Protein AF-A0A3C0G9X2-F1 (afdb_monomer)

Radius of gyration: 18.35 Å; Cα contacts (8 Å, |Δi|>4): 348; chains: 1; bounding box: 44×26×51 Å

Structure (mmCIF, N/CA/C/O backbone):
data_AF-A0A3C0G9X2-F1
#
_entry.id   AF-A0A3C0G9X2-F1
#
loop_
_atom_site.group_PDB
_atom_site.id
_atom_site.type_symbol
_atom_site.label_atom_id
_atom_site.label_alt_id
_atom_site.label_comp_id
_atom_site.label_asym_id
_atom_site.label_entity_id
_atom_site.label_seq_id
_atom_site.pdbx_PDB_ins_code
_atom_site.Cartn_x
_atom_site.Cartn_y
_atom_site.Cartn_z
_atom_site.occupancy
_atom_site.B_iso_or_equiv
_atom_site.auth_seq_id
_atom_site.auth_comp_id
_atom_site.auth_asym_id
_atom_site.auth_atom_id
_atom_site.pdbx_PDB_model_num
ATOM 1 N N . GLY A 1 1 ? 21.420 1.863 -6.903 1.00 82.88 1 GLY A N 1
ATOM 2 C CA . GLY A 1 1 ? 20.133 2.443 -6.485 1.00 82.88 1 GLY A CA 1
ATOM 3 C C . GLY A 1 1 ? 20.011 3.837 -7.058 1.00 82.88 1 GLY A C 1
ATOM 4 O O . GLY A 1 1 ? 21.027 4.379 -7.484 1.00 82.88 1 GLY A O 1
ATOM 5 N N . SER A 1 2 ? 18.795 4.365 -7.094 1.00 92.50 2 SER A N 1
ATOM 6 C CA . SER A 1 2 ? 18.443 5.724 -7.523 1.00 92.50 2 SER A CA 1
ATOM 7 C C . SER A 1 2 ? 17.882 6.521 -6.342 1.00 92.50 2 SER A C 1
ATOM 9 O O . SER A 1 2 ? 17.591 5.951 -5.286 1.00 92.50 2 SER A O 1
ATOM 11 N N . TRP A 1 3 ? 17.750 7.834 -6.519 1.00 95.81 3 TRP A N 1
ATOM 12 C CA . TRP A 1 3 ? 17.024 8.700 -5.593 1.00 95.81 3 TRP A CA 1
ATOM 13 C C . TRP A 1 3 ? 15.613 8.912 -6.131 1.00 95.81 3 TRP A C 1
ATOM 15 O O . TRP A 1 3 ? 15.411 9.708 -7.042 1.00 95.81 3 TRP A O 1
ATOM 25 N N . ASP A 1 4 ? 14.647 8.178 -5.597 1.00 96.75 4 ASP A N 1
ATOM 26 C CA . ASP A 1 4 ? 13.257 8.257 -6.044 1.00 96.75 4 ASP A CA 1
ATOM 27 C C . ASP A 1 4 ? 12.461 9.223 -5.151 1.00 96.75 4 ASP A C 1
ATOM 29 O O . ASP A 1 4 ? 12.735 9.366 -3.956 1.00 96.75 4 ASP A O 1
ATOM 33 N N . TYR A 1 5 ? 11.439 9.857 -5.723 1.00 97.69 5 TYR A N 1
ATOM 34 C CA . TYR A 1 5 ? 10.529 10.753 -5.011 1.00 97.69 5 TYR A CA 1
ATOM 35 C C . TYR A 1 5 ? 9.139 10.130 -4.952 1.00 97.69 5 TYR A C 1
ATOM 37 O O . TYR A 1 5 ? 8.666 9.578 -5.941 1.00 97.69 5 TYR A O 1
ATOM 45 N N . ILE A 1 6 ? 8.463 10.232 -3.809 1.00 97.81 6 ILE A N 1
ATOM 46 C CA . ILE A 1 6 ? 7.118 9.678 -3.632 1.00 97.81 6 ILE A CA 1
ATOM 47 C C . ILE A 1 6 ? 6.157 10.812 -3.298 1.00 97.81 6 ILE A C 1
ATOM 49 O O . ILE A 1 6 ? 6.333 11.517 -2.305 1.00 97.81 6 ILE A O 1
ATOM 53 N N . LEU A 1 7 ? 5.116 10.950 -4.113 1.00 98.12 7 LEU A N 1
ATOM 54 C CA . LEU A 1 7 ? 3.943 11.755 -3.806 1.00 98.12 7 LEU A CA 1
ATOM 55 C C . LEU A 1 7 ? 2.891 10.824 -3.208 1.00 98.12 7 LEU A C 1
ATOM 57 O O . LEU A 1 7 ? 2.474 9.875 -3.866 1.00 98.12 7 LEU A O 1
ATOM 61 N N . ALA A 1 8 ? 2.481 11.074 -1.966 1.00 97.56 8 ALA A N 1
ATOM 62 C CA . ALA A 1 8 ? 1.557 10.213 -1.237 1.00 97.56 8 ALA A CA 1
ATOM 63 C C . ALA A 1 8 ? 0.335 10.998 -0.756 1.00 97.56 8 ALA A C 1
ATOM 65 O O . ALA A 1 8 ? 0.464 12.031 -0.098 1.00 97.56 8 ALA A O 1
ATOM 66 N N . ALA A 1 9 ? -0.852 10.474 -1.043 1.00 97.94 9 ALA A N 1
ATOM 67 C CA . ALA A 1 9 ? -2.127 11.003 -0.589 1.00 97.94 9 ALA A CA 1
ATOM 68 C C . ALA A 1 9 ? -2.929 9.896 0.102 1.00 97.94 9 ALA A C 1
ATOM 70 O O . ALA A 1 9 ? -3.126 8.810 -0.441 1.00 97.94 9 ALA A O 1
ATOM 71 N N . ASN A 1 10 ? -3.415 10.189 1.306 1.00 97.19 10 ASN A N 1
ATOM 72 C CA . ASN A 1 10 ? -4.256 9.292 2.088 1.00 97.19 10 ASN A CA 1
ATOM 73 C C . ASN A 1 10 ? -5.512 10.047 2.507 1.00 97.19 10 ASN A C 1
ATOM 75 O O . ASN A 1 10 ? -5.421 11.120 3.101 1.00 97.19 10 ASN A O 1
ATOM 79 N N . TYR A 1 11 ? -6.681 9.487 2.213 1.00 97.62 11 TYR A N 1
ATOM 80 C CA . TYR A 1 11 ? -7.960 10.079 2.587 1.00 97.62 11 TYR A CA 1
ATOM 81 C C . TYR A 1 11 ? -8.859 9.023 3.217 1.00 97.62 11 TYR A C 1
ATOM 83 O O . TYR A 1 11 ? -8.922 7.886 2.754 1.00 97.62 11 TYR A O 1
ATOM 91 N N . GLY A 1 12 ? -9.547 9.385 4.295 1.00 97.38 12 GLY A N 1
ATOM 92 C CA . GLY A 1 12 ? -10.391 8.463 5.037 1.00 97.38 12 GLY A CA 1
ATOM 93 C C . GLY A 1 12 ? -11.659 9.136 5.524 1.00 97.38 12 GLY A C 1
ATOM 94 O O . GLY A 1 12 ? -11.618 10.239 6.064 1.00 97.38 12 GLY A O 1
ATOM 95 N N . ILE A 1 13 ? -12.779 8.438 5.369 1.00 97.75 13 ILE A N 1
ATOM 96 C CA . ILE A 1 13 ? -14.067 8.820 5.941 1.00 97.75 13 ILE A CA 1
ATOM 97 C C . ILE A 1 13 ? -14.502 7.750 6.934 1.00 97.75 13 ILE A C 1
ATOM 99 O O . ILE A 1 13 ? -14.303 6.553 6.719 1.00 97.75 13 ILE A O 1
ATOM 103 N N . ARG A 1 14 ? -15.101 8.179 8.043 1.00 97.81 14 ARG A N 1
ATOM 104 C CA . ARG A 1 14 ? -15.591 7.284 9.089 1.00 97.81 14 ARG A CA 1
ATOM 105 C C . ARG A 1 14 ? -16.977 7.721 9.527 1.00 97.81 14 ARG A C 1
ATOM 107 O O . ARG A 1 14 ? -17.193 8.892 9.829 1.00 97.81 14 ARG A O 1
ATOM 114 N N . HIS A 1 15 ? -17.891 6.766 9.615 1.00 97.44 15 HIS A N 1
ATOM 115 C CA . HIS A 1 15 ? -19.207 6.955 10.201 1.00 97.44 15 HIS A CA 1
ATOM 116 C C . HIS A 1 15 ? -19.453 5.869 11.248 1.00 97.44 15 HIS A C 1
ATOM 118 O O . HIS A 1 15 ? -19.525 4.680 10.929 1.00 97.44 15 HIS A O 1
ATOM 124 N N . ARG A 1 16 ? -19.599 6.280 12.514 1.00 96.12 16 ARG A N 1
ATOM 125 C CA . ARG A 1 16 ? -19.661 5.367 13.667 1.00 96.12 16 ARG A CA 1
ATOM 126 C C . ARG A 1 16 ? -18.453 4.415 13.647 1.00 96.12 16 ARG A C 1
ATOM 128 O O . ARG A 1 16 ? -17.312 4.863 13.615 1.00 96.12 16 ARG A O 1
ATOM 135 N N . ASN A 1 17 ? -18.721 3.115 13.627 1.00 96.94 17 ASN A N 1
ATOM 136 C CA . ASN A 1 17 ? -17.744 2.037 13.654 1.00 96.94 17 ASN A CA 1
ATOM 137 C C . ASN A 1 17 ? -17.286 1.598 12.260 1.00 96.94 17 ASN A C 1
ATOM 139 O O . ASN A 1 17 ? -16.507 0.658 12.169 1.00 96.94 17 ASN A O 1
ATOM 143 N N . TRP A 1 18 ? -17.791 2.214 11.191 1.00 98.38 18 TRP A N 1
ATOM 144 C CA . TRP A 1 18 ? -17.423 1.892 9.816 1.00 98.38 18 TRP A CA 1
ATOM 145 C C . TRP A 1 18 ? -16.539 2.977 9.232 1.00 98.38 18 TRP A C 1
ATOM 147 O O . TRP A 1 18 ? -16.775 4.166 9.461 1.00 98.38 18 TRP A O 1
ATOM 157 N N . GLY A 1 19 ? -15.569 2.576 8.423 1.00 98.25 19 GLY A N 1
ATOM 158 C CA . GLY A 1 19 ? -14.769 3.513 7.660 1.00 98.25 19 GLY A CA 1
ATOM 159 C C . GLY A 1 19 ? -14.420 3.017 6.270 1.00 98.25 19 GLY A C 1
ATOM 160 O O . GLY A 1 19 ? -14.511 1.830 5.944 1.00 98.25 19 GLY A O 1
ATOM 161 N N . LEU A 1 20 ? -14.035 3.981 5.451 1.00 98.31 20 LEU A N 1
ATOM 162 C CA . LEU A 1 20 ? -13.508 3.804 4.112 1.00 98.31 20 LEU A CA 1
ATOM 163 C C . LEU A 1 20 ? -12.223 4.624 4.030 1.00 98.31 20 LEU A C 1
ATOM 165 O O . LEU A 1 20 ? -12.208 5.787 4.435 1.00 98.31 20 LEU A O 1
ATOM 169 N N . SER A 1 21 ? -11.151 4.027 3.530 1.00 97.75 21 SER A N 1
ATOM 170 C CA . SER A 1 21 ? -9.874 4.692 3.304 1.00 97.75 21 SER A CA 1
ATOM 171 C C . SER A 1 21 ? -9.396 4.457 1.882 1.00 97.75 21 SER A C 1
ATOM 173 O O . SER A 1 21 ? -9.506 3.358 1.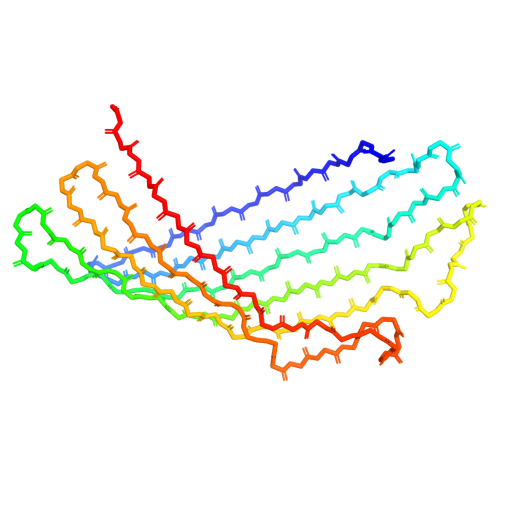341 1.00 97.75 21 SER A O 1
ATOM 175 N N . THR A 1 22 ? -8.851 5.508 1.285 1.00 98.06 22 THR A N 1
ATOM 176 C CA . THR A 1 22 ? -8.173 5.470 -0.003 1.00 98.06 22 THR A CA 1
ATOM 177 C C . THR A 1 22 ? -6.736 5.940 0.172 1.00 98.06 22 THR A C 1
ATOM 179 O O . THR A 1 22 ? -6.467 6.899 0.898 1.00 98.06 22 THR A O 1
ATOM 182 N N . LEU A 1 23 ? -5.821 5.256 -0.501 1.00 97.75 23 LEU A N 1
ATOM 183 C CA . LEU A 1 23 ? -4.404 5.582 -0.572 1.00 97.75 23 LEU A CA 1
ATOM 184 C C . LEU A 1 23 ? -4.029 5.677 -2.045 1.00 97.75 23 LEU A C 1
ATOM 186 O O . LEU A 1 23 ? -4.392 4.802 -2.830 1.00 97.75 23 LEU A O 1
ATOM 190 N N . VAL A 1 24 ? -3.325 6.741 -2.408 1.00 98.31 24 VAL A N 1
ATOM 191 C CA . VAL A 1 24 ? -2.785 6.964 -3.749 1.00 98.31 24 VAL A CA 1
ATOM 192 C C . VAL A 1 24 ? -1.347 7.425 -3.594 1.00 98.31 24 VAL A C 1
ATOM 194 O O . VAL A 1 24 ? -1.093 8.487 -3.031 1.00 98.31 24 VAL A O 1
ATOM 197 N N . ASN A 1 25 ? -0.417 6.637 -4.116 1.00 98.38 25 ASN A N 1
ATOM 198 C CA . ASN A 1 25 ? 0.995 6.972 -4.175 1.00 98.38 25 ASN A CA 1
ATOM 199 C C . ASN A 1 25 ? 1.456 6.989 -5.632 1.00 98.38 25 ASN A C 1
ATOM 201 O O . ASN A 1 25 ? 1.144 6.070 -6.392 1.00 98.38 25 ASN A O 1
ATOM 205 N N . TYR A 1 26 ? 2.244 7.997 -5.989 1.00 98.31 26 TYR A N 1
ATOM 206 C CA . TYR A 1 26 ? 2.979 8.060 -7.244 1.00 98.31 26 TYR A CA 1
ATOM 207 C C . TYR A 1 26 ? 4.472 8.179 -6.949 1.00 98.31 26 TYR A C 1
ATOM 209 O O . TYR A 1 26 ? 4.914 9.133 -6.307 1.00 98.31 26 TYR A O 1
ATOM 217 N N . THR A 1 27 ? 5.239 7.192 -7.398 1.00 98.44 27 THR A N 1
ATOM 218 C CA . THR A 1 27 ? 6.691 7.142 -7.240 1.00 98.44 27 THR A CA 1
ATOM 219 C C . THR A 1 27 ? 7.346 7.577 -8.540 1.00 98.44 27 THR A C 1
ATOM 221 O O . THR A 1 27 ? 7.274 6.864 -9.542 1.00 98.44 27 THR A O 1
ATOM 224 N N . ILE A 1 28 ? 8.012 8.726 -8.494 1.00 98.19 28 ILE A N 1
ATOM 225 C CA . ILE A 1 28 ? 8.855 9.257 -9.560 1.00 98.19 28 ILE A CA 1
ATOM 226 C C . ILE A 1 28 ? 10.237 8.634 -9.399 1.00 98.19 28 ILE A C 1
ATOM 228 O O . ILE A 1 28 ? 10.942 8.906 -8.421 1.00 98.19 28 ILE A O 1
ATOM 232 N N . LYS A 1 29 ? 10.616 7.787 -10.350 1.00 97.12 29 LYS A N 1
ATOM 233 C CA . LYS A 1 29 ? 11.889 7.074 -10.333 1.00 97.12 29 LYS A CA 1
ATOM 234 C C . LYS A 1 29 ? 12.937 7.813 -11.142 1.00 97.12 29 LYS A C 1
ATOM 236 O O . LYS A 1 29 ? 12.642 8.320 -12.221 1.00 97.12 29 LYS A O 1
ATOM 241 N N . THR A 1 30 ? 14.162 7.867 -10.628 1.00 96.62 30 THR A N 1
ATOM 242 C CA . THR A 1 30 ? 15.272 8.559 -11.302 1.00 96.62 30 THR A CA 1
ATOM 243 C C . THR A 1 30 ? 16.321 7.591 -11.836 1.00 96.62 30 THR A C 1
ATOM 245 O O . THR A 1 30 ? 16.393 6.424 -11.446 1.00 96.62 30 THR A O 1
ATOM 248 N N . GLU A 1 31 ? 17.136 8.075 -12.771 1.00 95.88 31 GLU A N 1
ATOM 249 C CA . GLU A 1 31 ? 18.248 7.316 -13.336 1.00 95.88 31 GLU A CA 1
ATOM 250 C C . GLU A 1 31 ? 19.318 7.019 -12.272 1.00 95.88 31 GLU A C 1
ATOM 252 O O . GLU A 1 31 ? 19.694 7.872 -11.464 1.00 95.88 31 GLU A O 1
ATOM 257 N N . ASN A 1 32 ? 19.834 5.791 -12.273 1.00 94.38 32 ASN A N 1
ATOM 258 C CA . ASN A 1 32 ? 20.941 5.384 -11.414 1.00 94.38 32 ASN A CA 1
ATOM 259 C C . ASN A 1 32 ? 22.317 5.553 -12.098 1.00 94.38 32 ASN A C 1
ATOM 261 O O . ASN A 1 32 ? 22.431 5.868 -13.280 1.00 94.38 32 ASN A O 1
ATOM 265 N N . SER A 1 33 ? 23.400 5.264 -11.369 1.00 93.94 33 SER A N 1
ATOM 266 C CA . SER A 1 33 ? 24.778 5.385 -11.877 1.00 93.94 33 SER A CA 1
ATOM 267 C C . SER A 1 33 ? 25.122 4.498 -13.084 1.00 93.94 33 SER A C 1
ATOM 269 O O . SER A 1 33 ? 26.156 4.712 -13.711 1.00 93.94 33 SER A O 1
ATOM 271 N N . LYS A 1 34 ? 24.280 3.516 -13.423 1.00 93.69 34 LYS A N 1
ATOM 272 C CA . LYS A 1 34 ? 24.429 2.625 -14.582 1.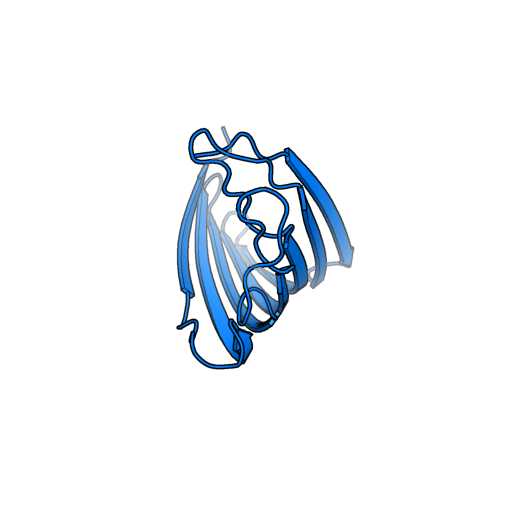00 93.69 34 LYS A CA 1
ATOM 273 C C . LYS A 1 34 ? 23.589 3.055 -15.788 1.00 93.69 34 LYS A C 1
ATOM 275 O O . LYS A 1 34 ? 23.419 2.250 -16.691 1.00 93.69 34 LYS A O 1
ATOM 280 N N . LYS A 1 35 ? 23.052 4.282 -15.805 1.00 94.75 35 LYS A N 1
ATOM 281 C CA . LYS A 1 35 ? 22.170 4.759 -16.888 1.00 94.75 35 LYS A CA 1
ATOM 282 C C . LYS A 1 35 ? 20.888 3.944 -17.036 1.00 94.75 35 LYS A C 1
ATOM 284 O O . LYS A 1 35 ? 20.339 3.831 -18.125 1.00 94.75 35 LYS A O 1
ATOM 289 N N . TYR A 1 36 ? 20.414 3.398 -15.918 1.00 95.00 36 TYR A N 1
ATOM 290 C CA . TYR A 1 36 ? 19.170 2.651 -15.845 1.00 95.00 36 TYR A CA 1
ATOM 291 C C . TYR A 1 36 ? 18.180 3.368 -14.931 1.00 95.00 36 TYR A C 1
ATOM 293 O O . TYR A 1 36 ? 18.506 3.699 -13.785 1.00 95.00 36 TYR A O 1
ATOM 301 N N . GLN A 1 37 ? 16.966 3.570 -15.421 1.00 96.00 37 GLN A N 1
ATOM 302 C CA . GLN A 1 37 ? 15.847 4.156 -14.699 1.00 96.00 37 GLN A CA 1
ATOM 303 C C . GLN A 1 37 ? 14.700 3.150 -14.711 1.00 96.00 37 GLN A C 1
ATOM 305 O O . GLN A 1 37 ? 14.229 2.734 -15.764 1.00 96.00 37 GLN A O 1
ATOM 310 N N . PHE A 1 38 ? 14.242 2.751 -13.529 1.00 95.81 38 PHE A N 1
ATOM 311 C CA . PHE A 1 38 ? 13.010 1.975 -13.442 1.00 95.81 38 PHE A CA 1
ATOM 312 C C . PHE A 1 38 ? 11.815 2.865 -13.803 1.00 95.81 38 PHE A C 1
ATOM 314 O O . PHE A 1 38 ? 11.844 4.056 -13.497 1.00 95.81 38 PHE A O 1
ATOM 321 N N . GLY A 1 39 ? 10.770 2.303 -14.404 1.00 96.31 39 GLY A N 1
ATOM 322 C CA . GLY A 1 39 ? 9.563 3.054 -14.739 1.00 96.31 39 GLY A CA 1
ATOM 323 C C . GLY A 1 39 ? 8.872 3.634 -13.505 1.00 96.31 39 GLY A C 1
ATOM 324 O O . GLY A 1 39 ? 8.931 3.061 -12.408 1.00 96.31 39 GLY A O 1
ATOM 325 N N . ASN A 1 40 ? 8.213 4.783 -13.668 1.00 97.75 40 ASN A N 1
ATOM 326 C CA . ASN A 1 40 ? 7.426 5.361 -12.585 1.00 97.75 40 ASN A CA 1
ATOM 327 C C . ASN A 1 40 ? 6.297 4.413 -12.182 1.00 97.75 40 ASN A C 1
ATOM 329 O O . ASN A 1 40 ? 5.865 3.549 -12.950 1.00 97.75 40 ASN A O 1
ATOM 333 N N . GLN A 1 41 ? 5.827 4.569 -10.948 1.00 98.25 41 GLN A N 1
ATOM 334 C CA . GLN A 1 41 ? 4.899 3.613 -10.365 1.00 98.25 41 GLN A CA 1
ATOM 335 C C . GLN A 1 41 ? 3.733 4.299 -9.666 1.00 98.25 41 GLN A C 1
ATOM 337 O O . GLN A 1 41 ? 3.932 5.119 -8.771 1.00 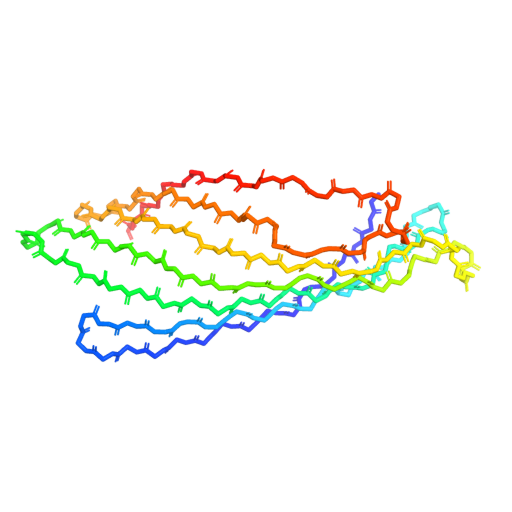98.25 41 GLN A O 1
ATOM 342 N N . TRP A 1 42 ? 2.519 3.867 -9.991 1.00 98.44 42 TRP A N 1
ATOM 343 C CA . TRP A 1 42 ? 1.322 4.152 -9.207 1.00 98.44 42 TRP A CA 1
ATOM 344 C C . TRP A 1 42 ? 1.035 3.004 -8.239 1.00 98.44 42 TRP A C 1
ATOM 346 O O . TRP A 1 42 ? 1.116 1.834 -8.609 1.00 98.44 42 TRP A O 1
ATOM 356 N N . ASN A 1 43 ? 0.649 3.333 -7.007 1.00 98.19 43 ASN A N 1
ATOM 357 C CA . ASN A 1 43 ? 0.076 2.399 -6.041 1.00 98.19 43 ASN A CA 1
ATOM 358 C C . ASN A 1 43 ? -1.215 3.005 -5.489 1.00 98.19 43 ASN A C 1
ATOM 360 O O . ASN A 1 43 ? -1.198 4.065 -4.867 1.00 98.19 43 ASN A O 1
ATOM 364 N N . VAL A 1 44 ? -2.336 2.339 -5.745 1.00 98.31 44 VAL A N 1
ATOM 365 C CA . VAL A 1 44 ? -3.664 2.792 -5.329 1.00 98.31 44 VAL A CA 1
ATOM 366 C C . VAL A 1 44 ? -4.314 1.703 -4.495 1.00 98.31 44 VAL A C 1
ATOM 368 O O . VAL A 1 44 ? -4.232 0.523 -4.834 1.00 98.31 44 VAL A O 1
ATOM 371 N N . ALA A 1 45 ? -4.981 2.072 -3.408 1.00 98.31 45 ALA A N 1
ATOM 372 C CA . ALA A 1 45 ? -5.744 1.136 -2.598 1.00 98.31 45 ALA A CA 1
ATOM 373 C C . ALA A 1 45 ? -7.027 1.774 -2.080 1.00 98.31 45 ALA A C 1
ATOM 375 O O . ALA A 1 45 ?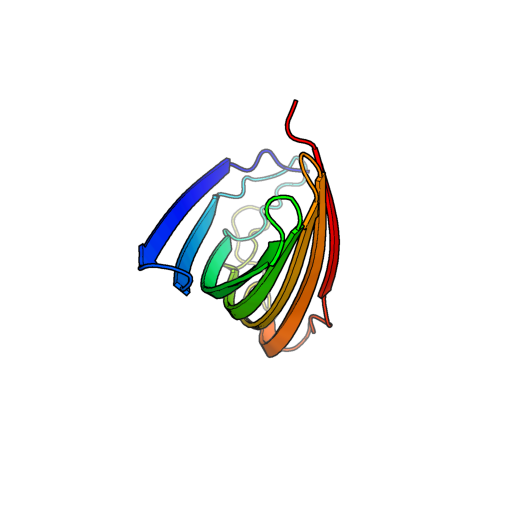 -7.022 2.924 -1.652 1.00 98.31 45 ALA A O 1
ATOM 376 N N . LEU A 1 46 ? -8.097 0.986 -2.052 1.00 98.56 46 LEU A N 1
ATOM 377 C CA . LEU A 1 46 ? -9.363 1.316 -1.416 1.00 98.56 46 LEU A CA 1
ATOM 378 C C . LEU A 1 46 ? -9.678 0.219 -0.404 1.00 98.56 46 LEU A C 1
ATOM 380 O O . LEU A 1 46 ? -9.784 -0.949 -0.775 1.00 98.56 46 LEU A O 1
ATOM 384 N N . ASN A 1 47 ? -9.830 0.580 0.865 1.00 98.38 47 ASN A N 1
ATOM 385 C CA . ASN A 1 47 ? -10.149 -0.363 1.931 1.00 98.38 47 ASN A CA 1
ATOM 386 C C . ASN A 1 47 ? -11.377 0.117 2.693 1.00 98.38 47 ASN A C 1
ATOM 388 O O . ASN A 1 47 ? -11.508 1.299 3.005 1.00 98.38 47 ASN A O 1
ATOM 392 N N . THR A 1 48 ? -12.254 -0.809 3.050 1.00 98.56 48 THR A N 1
ATOM 393 C CA . THR A 1 48 ? -13.280 -0.582 4.059 1.00 98.56 48 THR A CA 1
ATOM 394 C C . THR A 1 48 ? -12.958 -1.396 5.298 1.00 98.56 48 THR A C 1
ATOM 396 O O . THR A 1 48 ? -12.363 -2.474 5.229 1.00 98.56 48 THR A O 1
ATOM 399 N N . TYR A 1 49 ? -13.330 -0.860 6.449 1.00 98.56 49 TYR A N 1
ATOM 400 C CA . TYR A 1 49 ? -13.084 -1.490 7.729 1.00 98.56 49 TYR A CA 1
ATOM 401 C C . TYR A 1 49 ? -14.250 -1.261 8.676 1.00 98.56 49 TYR A C 1
ATOM 403 O O . TYR A 1 49 ? -15.023 -0.305 8.539 1.00 98.56 49 TYR A O 1
ATOM 411 N N . LYS A 1 50 ? -14.346 -2.139 9.672 1.00 98.38 50 LYS A N 1
ATOM 412 C CA . LYS A 1 50 ? -15.277 -1.981 10.782 1.00 98.38 50 LYS A CA 1
ATOM 413 C C . LYS A 1 50 ? -14.571 -2.252 12.096 1.00 98.38 50 LYS A C 1
ATOM 415 O O . LYS A 1 50 ? -13.960 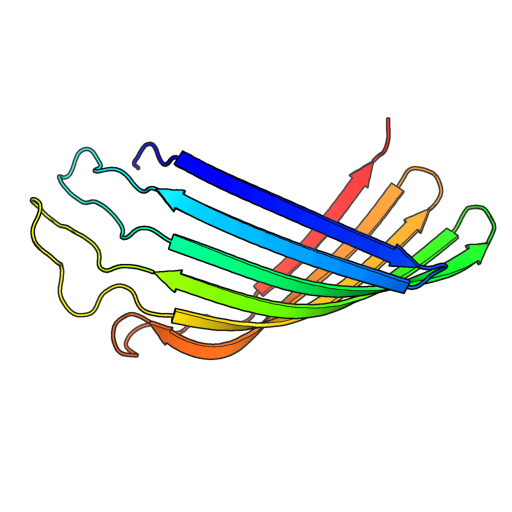-3.300 12.245 1.00 98.38 50 LYS A O 1
ATOM 420 N N . THR A 1 51 ? -14.706 -1.348 13.055 1.00 98.38 51 THR A N 1
ATOM 421 C CA . THR A 1 51 ? -14.113 -1.493 14.387 1.00 98.38 51 THR A CA 1
ATOM 422 C C . THR A 1 51 ? -15.131 -2.051 15.376 1.00 98.38 51 THR A C 1
ATOM 424 O O . THR A 1 51 ? -16.187 -1.461 15.627 1.00 98.38 51 THR A O 1
ATOM 427 N N . TYR A 1 52 ? -14.794 -3.189 15.972 1.00 98.19 52 TYR A N 1
ATOM 428 C CA . TYR A 1 52 ? -15.528 -3.814 17.064 1.00 98.19 52 TYR A CA 1
ATOM 429 C C . TYR A 1 52 ? -14.858 -3.462 18.390 1.00 98.19 52 TYR A C 1
ATOM 431 O O . TYR A 1 52 ? -13.728 -3.872 18.640 1.00 98.19 52 TYR A O 1
ATOM 439 N N . TYR A 1 53 ? -15.551 -2.711 19.243 1.00 97.50 53 TYR A N 1
ATOM 440 C CA . TYR A 1 53 ? -15.088 -2.408 20.597 1.00 97.50 53 TYR A CA 1
ATOM 441 C C . TYR A 1 53 ? -15.528 -3.535 21.532 1.00 97.50 53 TYR A C 1
ATOM 443 O O . TYR A 1 53 ? -16.714 -3.671 21.822 1.00 97.50 53 TYR A O 1
ATOM 451 N N . VAL A 1 54 ? -14.576 -4.369 21.948 1.00 96.50 54 VAL A N 1
ATOM 452 C CA . VAL A 1 54 ? -14.822 -5.525 22.829 1.00 96.50 54 VAL A CA 1
ATOM 453 C C . VAL A 1 54 ? -14.835 -5.081 24.292 1.00 96.50 54 VAL A C 1
ATOM 455 O O . VAL A 1 54 ? -15.613 -5.586 25.095 1.00 96.50 54 VAL A O 1
ATOM 458 N N . SER A 1 55 ? -13.993 -4.106 24.637 1.00 96.81 55 SER A N 1
ATOM 459 C CA . SER A 1 55 ? -13.945 -3.458 25.948 1.00 96.81 55 SER A CA 1
ATOM 460 C C . SER A 1 55 ? -13.469 -2.003 25.789 1.00 96.81 55 SER A C 1
ATOM 462 O O . SER A 1 55 ? -13.080 -1.611 24.686 1.00 96.81 55 SER A O 1
ATOM 464 N N . PRO A 1 56 ? -13.439 -1.189 26.862 1.00 95.25 56 PRO A N 1
ATOM 465 C CA . PRO A 1 56 ? -12.881 0.165 26.798 1.00 95.25 56 PRO A CA 1
ATOM 466 C C . PRO A 1 56 ? -11.412 0.217 26.352 1.00 95.25 56 PRO A C 1
ATOM 468 O O . PRO A 1 56 ? -10.966 1.235 25.832 1.00 95.25 56 PRO A O 1
ATOM 471 N N . SER A 1 57 ? -10.662 -0.868 26.557 1.00 96.19 57 SER A N 1
ATOM 472 C CA . SER A 1 57 ? -9.237 -0.967 26.235 1.00 96.19 57 SER A CA 1
ATOM 473 C C . SER A 1 57 ? -8.935 -1.849 25.028 1.00 96.19 57 SER A C 1
ATOM 475 O O . SER A 1 57 ? -7.797 -1.832 24.566 1.00 96.19 57 SER A O 1
ATOM 477 N N . VAL A 1 58 ? -9.908 -2.618 24.524 1.00 98.06 58 VAL A N 1
ATOM 478 C CA . VAL A 1 58 ? -9.713 -3.614 23.461 1.00 98.06 58 VAL A CA 1
ATOM 479 C C . VAL A 1 58 ? -10.648 -3.343 22.291 1.00 98.06 58 VAL A C 1
ATOM 481 O O . VAL A 1 58 ? -11.872 -3.314 22.446 1.00 98.06 58 VAL A O 1
ATOM 484 N N . SER A 1 59 ? -10.083 -3.246 21.088 1.00 98.25 59 SER A N 1
ATOM 485 C CA . SER A 1 59 ? -10.872 -3.250 19.855 1.00 98.25 59 SER A CA 1
ATOM 486 C C . SER A 1 59 ? -10.234 -4.079 18.748 1.00 98.25 59 SER A C 1
ATOM 488 O O . SER A 1 59 ? -9.017 -4.235 18.692 1.00 98.25 59 SER A O 1
ATOM 490 N N . LEU A 1 60 ? -11.073 -4.623 17.871 1.00 98.38 60 LEU A N 1
ATOM 491 C CA . LEU A 1 60 ? -10.677 -5.419 16.716 1.00 98.38 60 LEU A CA 1
ATOM 492 C C . LEU A 1 60 ? -11.205 -4.755 15.444 1.00 98.38 60 LEU A C 1
ATOM 494 O O . LEU A 1 60 ? -12.408 -4.516 15.325 1.00 98.38 60 LEU A O 1
ATOM 498 N N . THR A 1 61 ? -10.326 -4.498 14.483 1.00 98.50 61 THR A N 1
ATOM 499 C CA . THR A 1 61 ? -10.661 -3.830 13.223 1.00 98.50 61 THR A CA 1
ATOM 500 C C . THR A 1 61 ? -10.290 -4.724 12.038 1.00 98.50 61 THR A C 1
ATOM 502 O O . THR A 1 61 ? -9.177 -4.620 11.515 1.00 98.50 61 THR A O 1
ATOM 505 N N . PRO A 1 62 ? -11.184 -5.631 11.598 1.00 98.38 62 PRO A N 1
ATOM 506 C CA . PRO A 1 62 ? -11.064 -6.265 10.292 1.00 98.38 62 PRO A CA 1
ATOM 507 C C . PRO A 1 62 ? -11.215 -5.242 9.162 1.00 98.38 62 PRO A C 1
ATOM 509 O O . PRO A 1 62 ? -12.005 -4.295 9.247 1.00 98.38 62 PRO A O 1
ATOM 512 N N . GLN A 1 63 ? -10.472 -5.470 8.085 1.00 98.38 63 GLN A N 1
ATOM 513 C CA . GLN A 1 63 ? -10.452 -4.649 6.883 1.00 98.38 63 GLN A CA 1
ATOM 514 C C . GLN A 1 63 ? -10.441 -5.543 5.644 1.00 98.38 63 GLN A C 1
ATOM 516 O O . GLN A 1 63 ? -9.789 -6.590 5.611 1.00 98.38 63 GLN A O 1
ATOM 521 N N . ILE A 1 64 ? -11.139 -5.096 4.610 1.00 98.56 64 ILE A N 1
ATOM 522 C CA . ILE A 1 64 ? -11.128 -5.701 3.282 1.00 98.56 64 ILE A CA 1
ATOM 523 C C . ILE A 1 64 ? -11.024 -4.592 2.247 1.00 98.56 64 ILE A C 1
ATOM 525 O O . ILE A 1 64 ? -11.535 -3.488 2.442 1.00 98.56 64 ILE A O 1
ATOM 529 N N . GLY A 1 65 ? -10.355 -4.866 1.140 1.00 98.31 65 GLY A N 1
ATOM 530 C CA . GLY A 1 65 ? -10.169 -3.864 0.111 1.00 98.31 65 GLY A CA 1
ATOM 531 C C . GLY A 1 65 ? -9.661 -4.425 -1.196 1.00 98.31 65 GLY A C 1
ATOM 532 O O . GLY A 1 65 ? -9.492 -5.632 -1.374 1.00 98.31 65 GLY A O 1
ATOM 533 N N . VAL A 1 66 ? -9.383 -3.498 -2.095 1.00 98.56 66 VAL A N 1
ATOM 534 C CA . VAL A 1 66 ? -8.747 -3.747 -3.382 1.00 98.56 66 VAL A CA 1
ATOM 535 C C . VAL A 1 66 ? -7.592 -2.777 -3.567 1.00 98.56 66 VAL A C 1
ATOM 537 O O . VAL A 1 66 ? -7.554 -1.706 -2.959 1.00 98.56 66 VAL A O 1
ATOM 540 N N . GLY A 1 67 ? -6.622 -3.150 -4.388 1.00 98.19 67 GLY A N 1
ATOM 541 C CA . GLY A 1 67 ? -5.540 -2.254 -4.770 1.00 98.19 67 GLY A CA 1
ATOM 542 C C . GLY A 1 67 ? -5.024 -2.533 -6.168 1.00 98.19 67 GLY A C 1
ATOM 543 O O . GLY A 1 67 ? -5.304 -3.586 -6.736 1.00 98.19 67 GLY A O 1
ATOM 544 N N . GLY A 1 68 ? -4.276 -1.582 -6.706 1.00 98.12 68 GLY A N 1
ATOM 545 C CA . GLY A 1 68 ? -3.629 -1.673 -8.004 1.00 98.12 68 GLY A CA 1
ATOM 546 C C . GLY A 1 68 ? -2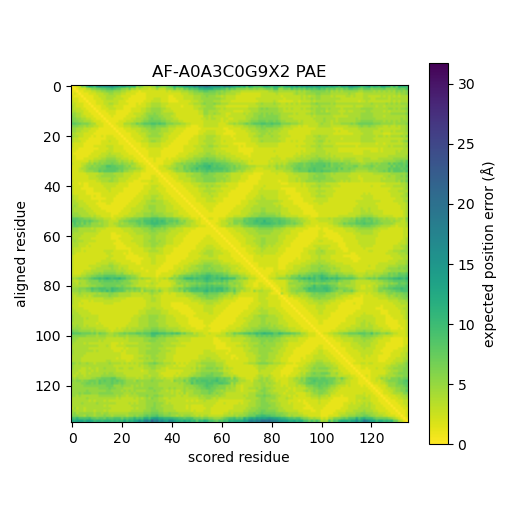.218 -1.107 -7.941 1.00 98.12 68 GLY A C 1
ATOM 547 O O . GLY A 1 68 ? -1.984 -0.086 -7.291 1.00 98.12 68 GLY A O 1
ATOM 548 N N . GLU A 1 69 ? -1.292 -1.771 -8.619 1.00 98.38 69 GLU A N 1
ATOM 549 C CA . GLU A 1 69 ? 0.034 -1.247 -8.925 1.00 98.38 69 GLU A CA 1
ATOM 550 C C . GLU A 1 69 ? 0.183 -1.165 -10.440 1.00 98.38 69 GLU A C 1
ATOM 552 O O . GLU A 1 69 ? -0.147 -2.121 -11.143 1.00 98.38 69 GLU A O 1
ATOM 557 N N . PHE A 1 70 ? 0.669 -0.028 -10.927 1.00 98.19 70 PHE A N 1
ATOM 558 C CA . PHE A 1 70 ? 0.908 0.220 -12.346 1.00 98.19 70 PHE A CA 1
ATOM 559 C C . PHE A 1 70 ? 2.334 0.718 -12.505 1.00 98.19 70 PHE A C 1
ATOM 561 O O . PHE A 1 70 ? 2.742 1.627 -11.784 1.00 98.19 70 PHE A O 1
ATOM 568 N N . PHE A 1 71 ? 3.068 0.111 -13.424 1.00 97.75 71 PHE A N 1
ATOM 569 C CA . PHE A 1 71 ? 4.479 0.338 -13.670 1.00 97.75 71 PHE A CA 1
ATOM 570 C C . PHE A 1 71 ? 4.645 0.784 -15.117 1.00 97.75 71 PHE A C 1
ATOM 572 O O . PHE A 1 71 ? 4.204 0.093 -16.038 1.00 97.75 71 PHE A O 1
ATOM 579 N N . GLU A 1 72 ? 5.286 1.927 -15.311 1.00 97.38 72 GLU A N 1
ATOM 580 C CA . GLU A 1 72 ? 5.765 2.328 -16.630 1.00 97.38 72 GLU A CA 1
ATOM 581 C C . GLU A 1 72 ? 6.941 1.437 -17.061 1.00 97.38 72 GLU A C 1
ATOM 583 O O . GLU A 1 72 ? 7.529 0.708 -16.253 1.00 97.38 72 GLU A O 1
ATOM 588 N N . GLU A 1 73 ? 7.277 1.486 -18.345 1.00 96.88 73 GLU A N 1
ATOM 589 C CA . GLU A 1 73 ? 8.455 0.804 -18.874 1.00 96.88 73 GLU A CA 1
ATOM 590 C C . GLU A 1 73 ? 9.738 1.378 -18.262 1.00 96.88 73 GLU A C 1
ATOM 592 O O . GLU A 1 73 ? 9.842 2.563 -17.931 1.00 96.88 73 GLU A O 1
ATOM 597 N N . ASN A 1 74 ? 10.738 0.517 -18.112 1.00 96.38 74 ASN A N 1
ATOM 598 C CA . ASN A 1 74 ? 12.062 0.931 -17.681 1.00 96.38 74 ASN A CA 1
ATOM 599 C C . ASN A 1 74 ? 12.802 1.603 -18.842 1.00 96.38 74 ASN A C 1
ATOM 601 O O . ASN A 1 74 ? 12.578 1.278 -20.008 1.00 96.38 74 ASN A O 1
ATOM 605 N N . LEU A 1 75 ? 13.740 2.488 -18.515 1.00 96.00 75 LEU A N 1
ATOM 606 C CA . LEU A 1 75 ? 14.620 3.136 -19.478 1.00 96.00 75 LEU A CA 1
ATOM 607 C C . LEU A 1 75 ? 16.074 2.730 -19.227 1.00 96.00 75 LEU A C 1
ATOM 609 O O . LEU A 1 75 ? 16.558 2.784 -18.095 1.00 96.00 75 LEU A O 1
ATOM 613 N N . GLU A 1 76 ? 16.795 2.392 -20.289 1.00 94.62 76 GLU A N 1
ATOM 614 C CA . GLU A 1 76 ? 18.243 2.191 -20.277 1.00 94.62 76 GLU A CA 1
ATOM 615 C C . GLU A 1 76 ? 18.876 3.094 -21.335 1.00 94.62 76 GLU A C 1
ATOM 617 O O . GLU A 1 76 ? 18.462 3.095 -22.491 1.00 94.62 76 GLU A O 1
ATOM 622 N N . PHE A 1 77 ? 19.833 3.935 -20.938 1.00 93.81 77 PHE A N 1
ATOM 623 C CA . PHE A 1 77 ? 20.379 4.997 -21.795 1.00 93.81 77 PHE A CA 1
ATOM 624 C C . PHE A 1 77 ? 19.287 5.879 -22.432 1.00 93.81 77 PHE A C 1
ATOM 626 O O . PHE A 1 77 ? 19.402 6.290 -23.584 1.00 93.81 77 PHE A O 1
ATOM 633 N N . SER A 1 78 ? 18.226 6.182 -21.671 1.00 89.94 78 SER A N 1
ATOM 634 C CA . SER A 1 78 ? 17.033 6.919 -22.137 1.00 89.94 78 SER A CA 1
ATOM 635 C C . SER A 1 78 ? 16.218 6.224 -23.243 1.00 89.94 78 SER A C 1
ATOM 637 O O . SER A 1 78 ? 15.373 6.860 -23.868 1.00 89.94 78 SER A O 1
ATOM 639 N N . LEU A 1 79 ? 16.438 4.928 -23.476 1.00 93.50 79 LEU A N 1
ATOM 640 C CA . LEU A 1 79 ? 15.658 4.106 -24.399 1.00 93.50 79 LEU A CA 1
ATOM 641 C C . LEU A 1 79 ? 14.755 3.159 -23.615 1.00 93.50 7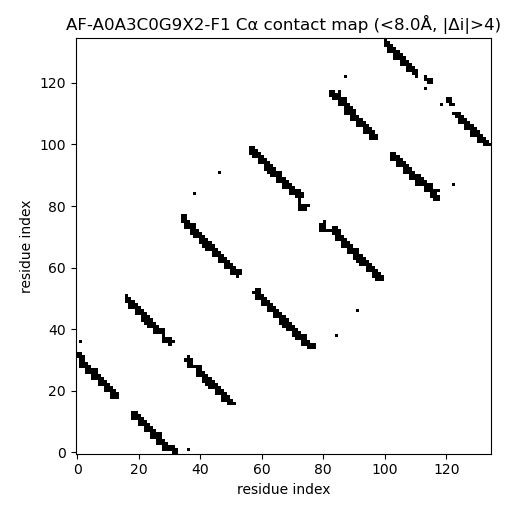9 LEU A C 1
ATOM 643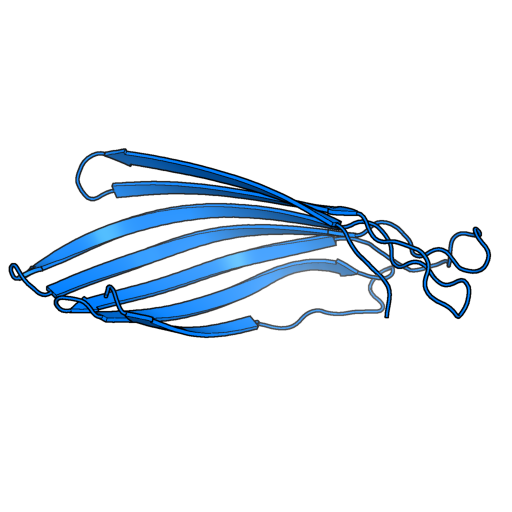 O O . LEU A 1 79 ? 15.191 2.571 -22.627 1.00 93.50 79 LEU A O 1
ATOM 647 N N . ALA A 1 80 ? 13.512 3.000 -24.067 1.00 94.00 80 ALA A N 1
ATOM 648 C CA . ALA A 1 80 ? 12.582 2.049 -23.471 1.00 94.00 80 ALA A CA 1
ATOM 649 C C . ALA A 1 80 ? 13.130 0.622 -23.567 1.00 94.00 80 ALA A C 1
ATOM 651 O O . ALA A 1 80 ? 13.571 0.184 -24.633 1.00 94.00 80 ALA A O 1
ATOM 652 N N . VAL A 1 81 ? 13.107 -0.091 -22.444 1.00 93.50 81 VAL A N 1
ATOM 653 C CA . VAL A 1 81 ? 13.468 -1.504 -22.374 1.00 93.50 81 VAL A CA 1
ATOM 654 C C . VAL A 1 81 ? 12.207 -2.317 -22.673 1.00 93.50 81 VAL A C 1
ATOM 656 O O . VAL A 1 81 ? 11.264 -2.254 -21.876 1.00 93.50 81 VAL A O 1
ATOM 659 N N . PRO A 1 82 ? 12.175 -3.085 -23.778 1.00 90.69 82 PRO A N 1
ATOM 660 C CA . PRO A 1 82 ? 11.013 -3.888 -24.136 1.00 90.69 82 PRO A CA 1
ATOM 661 C C . PRO A 1 82 ? 10.625 -4.867 -23.031 1.00 90.69 82 PRO A C 1
ATOM 663 O O . PRO A 1 82 ? 11.472 -5.320 -22.255 1.00 90.69 82 PRO A O 1
ATOM 666 N N . ASP A 1 83 ? 9.346 -5.225 -22.996 1.00 91.19 83 ASP A N 1
ATOM 667 C CA . ASP A 1 83 ? 8.790 -6.224 -22.086 1.00 91.19 83 ASP A CA 1
ATOM 668 C C . ASP A 1 83 ? 8.991 -5.883 -20.600 1.00 91.19 83 ASP A C 1
ATOM 670 O O . ASP A 1 83 ? 9.180 -6.767 -19.759 1.00 91.19 83 ASP A O 1
ATOM 674 N N . THR A 1 84 ? 8.972 -4.594 -20.256 1.00 93.81 84 THR A N 1
ATOM 675 C CA . THR A 1 84 ? 9.028 -4.116 -18.869 1.00 93.81 84 THR A CA 1
ATOM 676 C C . THR A 1 84 ? 7.758 -3.366 -18.479 1.00 93.81 84 THR A C 1
ATOM 678 O O . THR A 1 84 ? 6.947 -3.004 -19.323 1.00 93.81 84 THR A O 1
ATOM 681 N N . GLY A 1 85 ? 7.555 -3.164 -17.177 1.00 95.44 85 GLY A N 1
ATOM 682 C CA . GLY A 1 85 ? 6.387 -2.455 -16.658 1.00 95.44 85 GLY A CA 1
ATOM 683 C C . GLY A 1 85 ? 5.158 -3.357 -16.529 1.00 95.44 85 GLY A C 1
ATOM 684 O O . GLY A 1 85 ? 5.267 -4.561 -16.278 1.00 95.44 85 GLY A O 1
ATOM 685 N N . GLY A 1 86 ? 3.974 -2.763 -16.665 1.00 97.19 86 GLY A N 1
ATOM 686 C CA . GLY A 1 86 ? 2.694 -3.465 -16.603 1.00 97.19 86 GLY A CA 1
ATOM 687 C C . GLY A 1 86 ? 1.907 -3.175 -15.329 1.00 97.19 86 GLY A C 1
ATOM 688 O O . GLY A 1 86 ? 2.053 -2.122 -14.712 1.00 97.19 86 GLY A O 1
ATOM 689 N N . ASN A 1 87 ? 1.018 -4.082 -14.935 1.00 98.00 87 ASN A N 1
ATOM 690 C CA . ASN A 1 87 ? 0.083 -3.833 -13.843 1.00 98.00 87 ASN A CA 1
ATOM 691 C C . ASN A 1 87 ? -0.270 -5.085 -13.037 1.00 98.00 87 ASN A C 1
ATOM 693 O O . ASN A 1 87 ? -0.216 -6.214 -13.524 1.00 98.00 87 ASN A O 1
ATOM 697 N N . VAL A 1 88 ? -0.712 -4.870 -11.802 1.00 98.38 88 VAL A N 1
ATOM 698 C CA . VAL A 1 88 ? -1.275 -5.917 -10.947 1.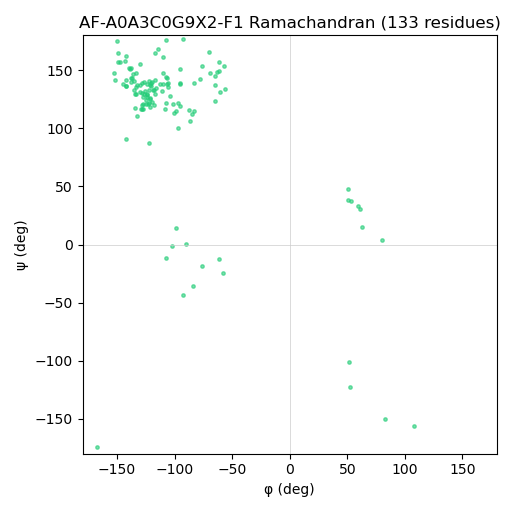00 98.38 88 VAL A CA 1
ATOM 699 C C . VAL A 1 88 ? -2.392 -5.361 -10.076 1.00 98.38 88 VAL A C 1
ATOM 701 O O . VAL A 1 88 ? -2.288 -4.272 -9.517 1.00 98.38 88 VAL A O 1
ATOM 704 N N . TYR A 1 89 ? -3.461 -6.137 -9.947 1.00 98.38 89 TYR A N 1
ATOM 705 C CA . TYR A 1 89 ? -4.596 -5.874 -9.078 1.00 98.38 89 TYR A CA 1
ATOM 706 C C . TYR A 1 89 ? -4.608 -6.861 -7.920 1.00 98.38 89 TYR A C 1
ATOM 708 O O . TYR A 1 89 ? -4.406 -8.062 -8.105 1.00 98.38 89 TYR A O 1
ATOM 716 N N . PHE A 1 90 ? -4.909 -6.361 -6.728 1.00 98.50 90 PHE A N 1
ATOM 717 C CA . PHE A 1 90 ? -4.905 -7.131 -5.495 1.00 98.50 90 PHE A CA 1
ATOM 718 C C . PHE A 1 90 ? -6.258 -7.099 -4.799 1.00 98.50 90 PHE A C 1
ATOM 720 O O . PHE A 1 90 ? -6.878 -6.043 -4.677 1.00 98.50 90 PHE A O 1
ATOM 727 N N . GLY A 1 91 ? -6.646 -8.239 -4.240 1.00 98.44 91 GLY A N 1
ATOM 728 C CA . GLY A 1 91 ? -7.561 -8.314 -3.111 1.00 98.44 91 GLY A CA 1
ATOM 729 C C . GLY A 1 91 ? -6.770 -8.102 -1.828 1.00 98.44 91 GLY A C 1
ATOM 730 O O . GLY A 1 91 ? -5.648 -8.593 -1.691 1.00 98.44 91 GLY A O 1
ATOM 731 N N . ARG A 1 92 ? -7.323 -7.341 -0.890 1.00 98.44 92 ARG A N 1
ATOM 732 C CA . ARG A 1 92 ? -6.645 -6.960 0.351 1.00 98.44 92 ARG A CA 1
ATOM 733 C C . ARG A 1 92 ? -7.471 -7.418 1.536 1.00 98.44 92 ARG A C 1
ATOM 735 O O . ARG A 1 92 ? -8.673 -7.171 1.579 1.00 98.44 92 ARG A O 1
ATOM 742 N N . LEU A 1 93 ? -6.817 -8.050 2.500 1.00 98.38 93 LEU A N 1
ATOM 743 C CA . LEU A 1 93 ? -7.419 -8.483 3.757 1.00 98.38 93 LEU A CA 1
ATOM 744 C C . LEU A 1 93 ? -6.502 -8.071 4.897 1.00 98.38 93 LEU A C 1
ATOM 746 O O . LEU A 1 93 ? -5.290 -8.249 4.807 1.00 98.38 93 LEU A O 1
ATOM 750 N N . ALA A 1 94 ? -7.057 -7.528 5.971 1.00 98.25 94 ALA A N 1
ATOM 751 C CA . ALA A 1 94 ? -6.286 -7.215 7.163 1.00 98.25 94 ALA A CA 1
ATOM 752 C C . ALA A 1 94 ? -7.140 -7.340 8.419 1.00 98.25 94 ALA A C 1
ATOM 754 O O . ALA A 1 94 ? -8.364 -7.231 8.377 1.00 98.25 94 ALA A O 1
ATOM 755 N N . VAL A 1 95 ? -6.485 -7.540 9.552 1.00 98.50 95 VAL A N 1
ATOM 756 C CA . VAL A 1 95 ? -7.109 -7.419 10.865 1.00 98.50 95 VAL A CA 1
ATOM 757 C C . VAL A 1 95 ? -6.113 -6.790 11.823 1.00 98.50 95 VAL A C 1
ATOM 759 O O . VAL A 1 95 ? -4.934 -7.140 11.821 1.00 98.50 95 VAL A O 1
ATOM 762 N N . GLU A 1 96 ? -6.596 -5.848 12.624 1.00 98.56 96 GLU A N 1
ATOM 763 C CA . GLU A 1 96 ? -5.809 -5.161 13.643 1.00 98.56 96 GLU A CA 1
ATOM 764 C C . GLU A 1 96 ? -6.479 -5.306 15.011 1.00 98.56 96 GLU A C 1
ATOM 766 O O . GLU A 1 96 ? -7.668 -5.022 15.164 1.00 98.56 96 GLU A O 1
ATOM 771 N N . LEU A 1 97 ? -5.712 -5.749 16.003 1.00 98.38 97 LEU A N 1
ATOM 772 C CA . LEU A 1 97 ? -6.087 -5.776 17.409 1.00 98.38 97 LEU A CA 1
ATOM 773 C C . LEU A 1 97 ? -5.430 -4.590 18.114 1.00 98.38 97 LEU A C 1
ATOM 775 O O . LEU A 1 97 ? -4.207 -4.490 18.169 1.00 98.38 97 LEU A O 1
ATOM 779 N N . ASN A 1 98 ? -6.249 -3.730 18.704 1.00 98.06 98 ASN A N 1
ATOM 780 C CA . ASN A 1 98 ? -5.807 -2.610 19.519 1.00 98.06 98 ASN A CA 1
ATOM 781 C C . ASN A 1 98 ? -6.020 -2.945 20.999 1.00 98.06 98 ASN A C 1
ATOM 783 O O . ASN A 1 98 ? -7.129 -3.316 21.390 1.00 98.06 98 ASN A O 1
ATOM 787 N N . TYR A 1 99 ? -4.975 -2.789 21.814 1.00 97.31 99 TYR A N 1
ATOM 788 C CA . TYR A 1 99 ? -5.008 -2.929 23.269 1.00 97.31 99 TYR A CA 1
ATOM 789 C C . TYR A 1 99 ? -4.294 -1.755 23.947 1.00 97.31 99 TYR A C 1
ATOM 791 O O . TYR A 1 99 ? -3.066 -1.653 23.901 1.00 97.31 99 TYR A O 1
ATOM 799 N N . ASN A 1 100 ? -5.049 -0.884 24.621 1.00 95.00 100 ASN A N 1
ATOM 800 C CA . ASN A 1 100 ? -4.548 0.353 25.229 1.00 95.00 100 ASN A CA 1
ATOM 801 C C . ASN A 1 100 ? -3.736 1.206 24.231 1.00 95.00 100 ASN A C 1
ATOM 803 O O . ASN A 1 100 ? -4.308 1.893 23.393 1.00 95.00 100 ASN A O 1
ATOM 807 N N . ARG A 1 101 ? -2.401 1.156 24.322 1.00 95.62 101 ARG A N 1
ATOM 808 C CA . ARG A 1 101 ? -1.458 1.911 23.482 1.00 95.62 101 ARG A CA 1
ATOM 809 C C . ARG A 1 101 ? -0.811 1.081 22.368 1.00 95.62 101 ARG A C 1
ATOM 811 O O . ARG A 1 101 ? 0.023 1.605 21.639 1.00 95.62 101 ARG A O 1
ATOM 818 N N . TYR A 1 102 ? -1.139 -0.205 22.284 1.00 97.56 102 TYR A N 1
ATOM 819 C CA . TYR A 1 102 ? -0.550 -1.155 21.346 1.00 97.56 102 TYR A CA 1
ATOM 820 C C . TYR A 1 102 ? -1.540 -1.479 20.233 1.00 97.56 102 TYR A C 1
ATOM 822 O O . TYR A 1 102 ? -2.714 -1.719 20.515 1.00 97.56 102 TYR A O 1
ATOM 830 N N . ALA A 1 103 ? -1.056 -1.566 18.998 1.00 97.81 103 ALA A N 1
ATOM 831 C CA . ALA A 1 103 ? -1.817 -2.094 17.872 1.00 97.81 103 ALA A CA 1
ATOM 832 C C . ALA A 1 103 ? -1.009 -3.192 17.179 1.00 97.81 103 ALA A C 1
ATOM 834 O O . ALA A 1 103 ? 0.076 -2.927 16.667 1.00 97.81 103 ALA A O 1
ATOM 835 N N . LEU A 1 104 ? -1.521 -4.421 17.186 1.00 98.31 104 LEU A N 1
ATOM 836 C CA . LEU A 1 104 ? -0.940 -5.563 16.484 1.00 98.31 104 LEU A CA 1
ATOM 837 C C . LEU A 1 104 ? -1.816 -5.881 15.278 1.00 98.31 104 LEU A C 1
ATOM 839 O O . LEU A 1 104 ? -3.000 -6.177 15.441 1.00 98.31 104 LEU A O 1
ATOM 843 N N . GLY A 1 105 ? -1.243 -5.861 14.082 1.00 98.12 105 GLY A N 1
ATOM 844 C CA . GLY A 1 105 ? -1.996 -6.121 12.865 1.00 98.12 105 GLY A CA 1
ATOM 845 C C . GLY A 1 105 ? -1.306 -7.084 11.920 1.00 98.12 105 GLY A C 1
ATOM 846 O O . GLY A 1 105 ? -0.082 -7.116 11.809 1.00 98.12 105 GLY A O 1
ATOM 847 N N . ILE A 1 106 ? -2.124 -7.857 11.212 1.00 98.44 106 ILE A N 1
ATOM 848 C CA . ILE A 1 106 ? -1.716 -8.690 10.084 1.00 98.44 106 ILE A CA 1
ATOM 849 C C . ILE A 1 106 ? -2.478 -8.239 8.840 1.00 98.44 106 ILE A C 1
ATOM 851 O O . ILE A 1 106 ? -3.663 -7.908 8.901 1.00 98.44 106 ILE A O 1
ATOM 855 N N . SER A 1 107 ? -1.797 -8.211 7.700 1.00 97.88 107 SER A N 1
ATOM 856 C CA . SER A 1 107 ? -2.393 -7.871 6.409 1.00 97.88 107 SER A CA 1
ATOM 857 C C . SER A 1 107 ? -1.866 -8.769 5.300 1.00 97.88 107 SER A C 1
ATOM 859 O O . SER A 1 107 ? -0.740 -9.262 5.364 1.00 97.88 107 SER A O 1
ATOM 861 N N . SER A 1 108 ? -2.683 -8.978 4.274 1.00 97.75 108 SER A N 1
ATOM 862 C CA . SER A 1 108 ? -2.324 -9.718 3.076 1.00 97.75 108 SER A CA 1
ATOM 863 C C . SER A 1 108 ? -2.835 -9.026 1.816 1.00 97.75 108 SER A C 1
ATOM 865 O O . SER A 1 108 ? -3.925 -8.447 1.805 1.00 97.75 108 SER A O 1
ATOM 867 N N . MET A 1 109 ? -2.031 -9.094 0.754 1.00 97.69 109 MET A N 1
ATOM 868 C CA . MET A 1 109 ? -2.405 -8.710 -0.605 1.00 97.69 109 MET A CA 1
ATOM 869 C C . MET A 1 109 ? -2.319 -9.944 -1.500 1.00 97.69 109 MET A C 1
ATOM 871 O O . MET A 1 109 ? -1.252 -10.550 -1.636 1.00 97.69 109 MET A O 1
ATOM 875 N N . LEU A 1 110 ? -3.450 -10.306 -2.093 1.00 97.50 110 LEU A N 1
ATOM 876 C CA . LEU A 1 110 ? -3.627 -11.476 -2.943 1.00 97.50 110 LEU A CA 1
ATOM 877 C C . LEU A 1 110 ? -3.780 -10.994 -4.390 1.00 97.50 110 LEU A C 1
ATOM 879 O O . LEU A 1 110 ? -4.732 -10.258 -4.656 1.00 97.50 110 LEU A O 1
ATOM 883 N N . PRO A 1 111 ? -2.868 -11.328 -5.318 1.00 97.19 111 PRO A N 1
ATOM 884 C CA . PRO A 1 111 ? -3.004 -10.923 -6.710 1.00 97.19 111 PRO A CA 1
ATOM 885 C C . PRO A 1 111 ? -4.244 -11.587 -7.321 1.00 97.19 111 PRO A C 1
ATOM 887 O O . PRO A 1 111 ? -4.391 -12.805 -7.280 1.00 97.19 111 PRO A O 1
ATOM 890 N N . ILE A 1 112 ? -5.152 -10.770 -7.855 1.00 97.06 112 ILE A N 1
ATOM 891 C CA . ILE A 1 112 ? -6.379 -11.212 -8.538 1.00 97.06 112 ILE A CA 1
ATOM 892 C C . ILE A 1 112 ? -6.121 -11.326 -10.041 1.00 97.06 112 ILE A C 1
ATOM 894 O O . ILE A 1 112 ? -6.558 -12.273 -10.685 1.00 97.06 112 ILE A O 1
ATOM 898 N N . SER A 1 113 ? -5.428 -10.335 -10.602 1.00 97.06 113 SER A N 1
ATOM 899 C CA . SER A 1 113 ? -5.080 -10.263 -12.019 1.00 97.06 113 SER A CA 1
ATOM 900 C C . SER A 1 113 ? -3.794 -9.468 -12.173 1.00 97.06 113 SER A C 1
ATOM 902 O O . SER A 1 113 ? -3.587 -8.487 -11.458 1.00 97.06 113 SER A O 1
ATOM 904 N N . GLN A 1 114 ? -2.926 -9.892 -13.083 1.00 97.50 114 GLN A N 1
ATOM 905 C CA . GLN A 1 114 ? -1.653 -9.234 -13.335 1.00 97.50 114 GLN A CA 1
ATOM 906 C C . GLN A 1 114 ? -1.190 -9.451 -14.766 1.00 97.50 114 GLN A C 1
ATOM 908 O O . GLN A 1 114 ? -1.426 -10.504 -15.354 1.00 97.50 114 GLN A O 1
ATOM 913 N N . ASN A 1 115 ? -0.494 -8.450 -15.282 1.00 96.56 115 ASN A N 1
ATOM 914 C CA . ASN A 1 115 ? 0.290 -8.525 -16.498 1.00 96.56 115 ASN A CA 1
ATOM 915 C C . ASN A 1 115 ? 1.549 -7.691 -16.265 1.00 96.56 115 ASN A C 1
ATOM 917 O O . ASN A 1 115 ? 1.528 -6.477 -16.444 1.00 96.56 115 ASN A O 1
ATOM 921 N N . LEU A 1 116 ? 2.608 -8.332 -15.776 1.00 94.25 116 LEU A N 1
ATOM 922 C CA . LEU A 1 116 ? 3.889 -7.689 -15.494 1.00 94.25 116 LEU A CA 1
ATOM 923 C C . LEU A 1 116 ? 4.919 -8.210 -16.486 1.00 94.25 116 LEU A C 1
ATOM 925 O O . LEU A 1 116 ? 5.027 -9.425 -16.676 1.00 94.25 116 LEU A O 1
ATOM 929 N N . ASN A 1 117 ? 5.674 -7.299 -17.097 1.00 94.88 117 ASN A N 1
ATOM 930 C CA . ASN A 1 117 ? 6.694 -7.619 -18.092 1.00 94.88 117 ASN A CA 1
ATOM 931 C C . ASN A 1 117 ? 6.153 -8.536 -19.207 1.00 94.88 117 ASN A C 1
ATOM 933 O O . ASN A 1 117 ? 6.717 -9.595 -19.476 1.00 94.88 117 ASN A O 1
ATOM 937 N N . GLU A 1 118 ? 4.989 -8.188 -19.766 1.00 91.69 118 GLU A N 1
ATOM 938 C CA . GLU A 1 118 ? 4.264 -9.008 -20.754 1.00 91.69 118 GLU A CA 1
ATOM 939 C C . GLU A 1 118 ? 4.003 -10.460 -20.304 1.00 91.69 118 GLU A C 1
ATOM 941 O O . GLU A 1 118 ? 4.105 -11.418 -21.070 1.00 91.69 118 GLU A O 1
ATOM 946 N N . GLY A 1 119 ? 3.705 -10.647 -19.018 1.00 92.31 119 GLY A N 1
ATOM 947 C CA . GLY A 1 119 ? 3.415 -11.957 -18.433 1.00 92.31 119 GLY A CA 1
ATOM 948 C C . GLY A 1 119 ? 4.653 -12.793 -18.104 1.00 92.31 119 GLY A C 1
ATOM 949 O O . GLY A 1 119 ? 4.516 -13.923 -17.637 1.00 92.31 119 GLY A O 1
ATOM 950 N N . LYS A 1 120 ? 5.865 -12.255 -18.293 1.00 92.00 120 LYS A N 1
ATOM 951 C CA . LYS A 1 120 ? 7.124 -12.937 -17.939 1.00 92.00 120 LYS A CA 1
ATOM 952 C C . LYS A 1 120 ? 7.398 -12.927 -16.437 1.00 92.00 120 LYS A C 1
ATOM 954 O O . LYS A 1 120 ? 8.214 -13.712 -15.956 1.00 92.00 120 LYS A O 1
ATOM 959 N N . VAL A 1 121 ? 6.744 -12.031 -15.700 1.00 93.56 121 VAL A N 1
ATOM 960 C CA . VAL A 1 121 ? 6.898 -11.889 -14.252 1.00 93.56 121 VAL A CA 1
ATOM 961 C C . VAL A 1 121 ? 5.556 -12.088 -13.569 1.00 93.56 121 VAL A C 1
ATOM 963 O O . VAL A 1 121 ? 4.531 -11.555 -13.986 1.00 93.56 121 VAL A O 1
ATOM 966 N N . GLU A 1 122 ? 5.584 -12.836 -12.471 1.00 93.81 122 GLU A N 1
ATOM 967 C CA . GLU A 1 122 ? 4.406 -13.111 -11.666 1.00 93.81 122 GLU A CA 1
ATOM 968 C C . GLU A 1 122 ? 4.658 -12.710 -10.213 1.00 93.81 122 GLU A C 1
ATOM 970 O O . GLU A 1 122 ? 5.555 -13.228 -9.541 1.00 93.81 122 GLU A O 1
ATOM 975 N N . VAL A 1 123 ? 3.837 -11.797 -9.704 1.00 94.00 123 VAL A N 1
ATOM 976 C CA . VAL A 1 123 ? 3.807 -11.469 -8.286 1.00 94.00 123 VAL A CA 1
ATOM 977 C C . VAL A 1 123 ? 3.046 -12.557 -7.531 1.00 94.00 123 VAL A C 1
ATOM 979 O O . VAL A 1 123 ? 2.038 -13.090 -7.998 1.00 94.00 123 VAL A O 1
ATOM 982 N N . LYS A 1 124 ? 3.530 -12.872 -6.330 1.00 96.06 124 LYS A N 1
ATOM 983 C CA . LYS A 1 124 ? 2.902 -13.821 -5.404 1.00 96.06 124 LYS A CA 1
ATOM 984 C C . LYS A 1 124 ? 2.266 -13.085 -4.225 1.00 96.06 124 LYS A C 1
ATOM 986 O O . LYS A 1 124 ? 2.386 -11.866 -4.088 1.00 96.06 124 LYS A O 1
ATOM 991 N N . ASN A 1 125 ? 1.590 -13.844 -3.368 1.00 95.44 125 ASN A N 1
ATOM 992 C CA . ASN A 1 125 ? 0.930 -13.324 -2.174 1.00 95.44 125 ASN A CA 1
ATOM 993 C C . ASN A 1 125 ? 1.918 -12.566 -1.281 1.00 95.44 125 ASN A C 1
ATOM 995 O O . ASN A 1 125 ? 3.006 -13.062 -0.981 1.00 95.44 125 ASN A O 1
ATOM 999 N N . ARG A 1 126 ? 1.507 -11.387 -0.812 1.00 96.94 126 ARG A N 1
ATOM 1000 C CA . ARG A 1 126 ? 2.257 -10.602 0.175 1.00 96.94 126 ARG A CA 1
ATOM 1001 C C . ARG A 1 126 ? 1.551 -10.711 1.520 1.00 96.94 126 ARG A C 1
ATOM 1003 O O . ARG A 1 126 ? 0.327 -10.598 1.578 1.00 96.94 126 ARG A O 1
ATOM 1010 N N . VAL A 1 127 ? 2.310 -10.922 2.591 1.00 97.31 127 VAL A N 1
ATOM 1011 C CA . VAL A 1 127 ? 1.816 -10.953 3.976 1.00 97.31 127 VAL A CA 1
ATOM 1012 C C . VAL A 1 127 ? 2.700 -10.040 4.813 1.00 97.31 127 VAL A C 1
ATOM 1014 O O . VAL A 1 127 ? 3.917 -10.040 4.647 1.00 97.31 127 VAL A O 1
ATOM 1017 N N . SER A 1 128 ? 2.091 -9.249 5.689 1.00 97.56 128 SER A N 1
ATOM 1018 C CA . SER A 1 128 ? 2.789 -8.336 6.590 1.00 97.56 128 SER A CA 1
ATOM 1019 C C . SER A 1 128 ? 2.216 -8.435 7.998 1.00 97.56 128 SER A C 1
ATOM 1021 O O . SER A 1 128 ? 1.000 -8.537 8.170 1.00 97.56 128 SER A O 1
ATOM 1023 N N . LEU A 1 129 ? 3.106 -8.383 8.985 1.00 97.94 129 LEU A N 1
ATOM 1024 C CA . LEU A 1 129 ? 2.811 -8.293 10.409 1.00 97.94 129 LEU A CA 1
ATOM 1025 C C . LEU A 1 129 ? 3.427 -6.990 10.926 1.00 97.94 129 LEU A C 1
ATOM 1027 O O . LEU A 1 129 ? 4.591 -6.713 10.637 1.00 97.94 129 LEU A O 1
ATOM 1031 N N . TYR A 1 130 ? 2.671 -6.207 11.690 1.00 97.56 130 TYR A N 1
ATOM 1032 C CA . TYR A 1 130 ? 3.162 -4.961 12.277 1.00 97.56 130 TYR A CA 1
ATOM 1033 C C . TYR A 1 130 ? 2.696 -4.781 13.720 1.00 97.56 130 TYR A C 1
ATOM 1035 O O . TYR A 1 130 ? 1.631 -5.258 14.112 1.00 97.56 130 TYR A O 1
ATOM 1043 N N . LEU A 1 131 ? 3.504 -4.054 14.492 1.00 97.44 131 LEU A N 1
ATOM 1044 C CA . LEU A 1 131 ? 3.207 -3.612 15.849 1.00 97.44 131 LEU A CA 1
ATOM 1045 C C . LEU A 1 131 ? 3.426 -2.098 15.927 1.00 97.44 131 LEU A C 1
ATOM 1047 O O . LEU A 1 131 ? 4.542 -1.634 15.704 1.00 97.44 131 LEU A O 1
ATOM 1051 N N . ASN A 1 132 ? 2.386 -1.351 16.285 1.00 96.69 132 ASN A N 1
ATOM 1052 C CA . ASN A 1 132 ? 2.469 0.082 16.561 1.00 96.69 132 ASN A CA 1
ATOM 1053 C C . ASN A 1 132 ? 2.342 0.338 18.067 1.00 96.69 132 ASN A C 1
ATOM 1055 O O . ASN A 1 132 ? 1.587 -0.349 18.763 1.00 96.69 132 ASN A O 1
ATOM 1059 N N . ILE A 1 133 ? 3.071 1.340 18.560 1.00 96.38 133 ILE A N 1
ATOM 1060 C CA . ILE A 1 133 ? 3.042 1.778 19.958 1.00 96.38 133 ILE A CA 1
ATOM 1061 C C . ILE A 1 133 ? 2.798 3.286 19.975 1.00 96.38 133 ILE A C 1
ATOM 1063 O O . ILE A 1 133 ? 3.607 4.044 19.446 1.00 96.38 133 ILE A O 1
ATOM 1067 N N . ASN A 1 134 ? 1.703 3.710 20.601 1.00 90.31 134 ASN A N 1
ATOM 1068 C CA . ASN A 1 134 ? 1.423 5.122 20.846 1.00 90.31 134 ASN A CA 1
ATOM 1069 C C . ASN A 1 134 ? 2.169 5.558 22.119 1.00 90.31 134 ASN A C 1
ATOM 1071 O O . ASN A 1 134 ? 1.906 5.021 23.202 1.00 90.31 134 ASN A O 1
ATOM 1075 N N . ILE A 1 135 ? 3.134 6.470 21.959 1.00 84.88 135 ILE A N 1
ATOM 1076 C CA . ILE A 1 135 ? 3.986 7.024 23.027 1.00 84.88 135 ILE A CA 1
ATOM 1077 C C . ILE A 1 135 ? 3.378 8.322 23.548 1.00 84.88 135 ILE A C 1
ATOM 1079 O O . ILE A 1 135 ? 2.956 9.142 22.703 1.00 84.88 135 ILE A O 1
#

Sequence (135 aa):
GSWDYILAANYGIRHRNWGLSTLVNYTIKTENSKKYQFGNQWNVALNTYKTYYVSPSVSLTPQIGVGGEFFEENLEFSLAVPDTGGNVYFGRLAVELNYNRYALGISSMLPISQNLNEGKVEVKNRVSLYLNINI

Mean predicted aligned error: 3.5 Å

Nearest PDB structures (foldseek):
  5o68-assembly3_I  TM=6.697E-01  e=1.635E-01  Pseudomonas sp. UK4
  6z9y-assembly3_C  TM=5.039E-01  e=2.420E+00  Pseudomonas aeruginosa PAO1
  7ye6-assembly1_P  TM=4.434E-01  e=3.635E+00  Escherichia coli O157:H7
  6hcp-assembly1_C  TM=3.466E-01  e=4.687E+00  Acinetobacter baumannii

Secondary structure (DSSP, 8-state):
----EEEEEEEEEEETTEEEEEEEEEEE----TTSEEPPPEEEEEEEEEE-EESSSSEEEEEEEEEEEEEEPPPEETTEE-TT--EEEEEEEEEEEEEETTEEEEEEEEEEEEEEEGGGTB----EEEEEEEE--

Solvent-accessible surface area (backbone atoms only — not comparable to full-atom values): 6866 Å² total; per-residue (Å²): 122,55,75,63,46,74,50,77,46,77,50,74,52,74,59,90,53,36,37,40,38,40,39,43,33,41,38,48,51,34,67,23,95,81,44,40,21,59,33,38,34,42,40,38,35,43,37,38,37,42,55,45,73,81,48,100,49,32,34,39,35,45,34,44,34,41,34,41,39,39,34,40,52,24,28,47,78,87,37,78,41,83,64,42,28,38,37,37,32,28,43,32,44,33,41,33,43,35,46,79,50,37,34,46,33,42,38,37,41,40,69,76,50,71,39,24,25,82,61,76,46,81,84,70,73,44,76,49,76,50,76,48,72,69,128

Foldseek 3Di:
DWDKDKDKDKDKDDDDQKIKIKIWIKIGWDADPQQKTWFIKIKIKIKMWGWDDPDPFKIKIKMKIKMKMWTDFMAHNNHGDALATWMWMWIKIKMWMGGRFKIKMKIKTATPDTQGSNNPDDDHIDIDIDMGGDD

pLDDT: mean 96.6, std 2.52, range [82.88, 98.56]